Protein AF-A0A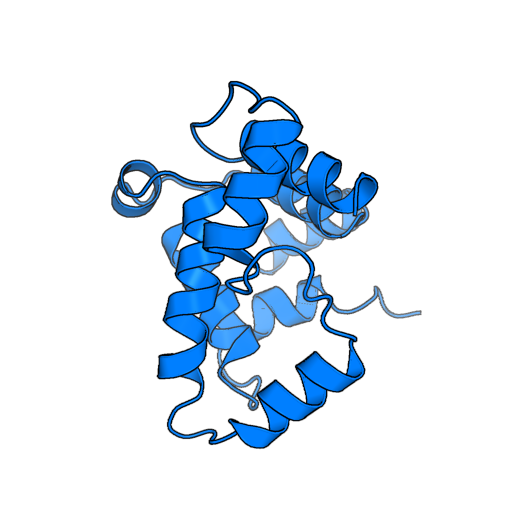8S3REI4-F1 (afdb_monomer_lite)

Foldseek 3Di:
DVLLLVLLQLLLCLAEPRVDGDPPVVSVVCCCVQQVVHPPPDDQDPVNVVCVCVVVDDLVCLLVVVLSNLVSSLVSNYPPVQQVVQDFDDLVSQLSNCCSNPVDDSVLSSVLCVPQVVDRHGSNLLSVLVSCLRRDPDCPDSSVVSVVVSPDDDDD

Radius of gyration: 16.17 Å; chains: 1; bounding box: 42×38×33 Å

pLDDT: mean 74.47, std 11.08, range [33.97, 91.0]

Organism: Mytilus edulis (NCBI:txid6550)

Sequence (156 aa):
MEKINARLEELRQAIGERTTPLDAEKQSKWWNSHIFKRGVDKDISIDGYINYLEGIYNPADMEGKMRPVITGFFNFFSTPEFRKQNQPIIEEDFIKFWTILKNMDKLHCRRSFIRHFLNPLTMASFLEDFVAFLSYNDFFDENTTRVHNLLKPPGK

Secondary structure (DSSP, 8-state):
-HHHHHHHHHHHHHSSS--SPPPHHHHHHHHHHHTS-S-TT-PPPHHHHHHHHHHT--GGGHHHHHHHHHHHHHHHHS-HHHHHTT-B--HHHHHHHHHHHH---HHHHHHHHHHH--S--BHHHHHHHHHHHHH-SSTTSHHHHHHHHHHSPPP-

Structure (mmCIF, N/CA/C/O backbone):
data_AF-A0A8S3REI4-F1
#
_entry.id   AF-A0A8S3REI4-F1
#
loop_
_atom_site.group_PDB
_atom_site.id
_atom_site.type_symbol
_atom_site.label_atom_id
_atom_site.label_alt_id
_atom_site.label_comp_id
_atom_site.label_asym_id
_atom_site.label_entity_id
_atom_site.label_seq_id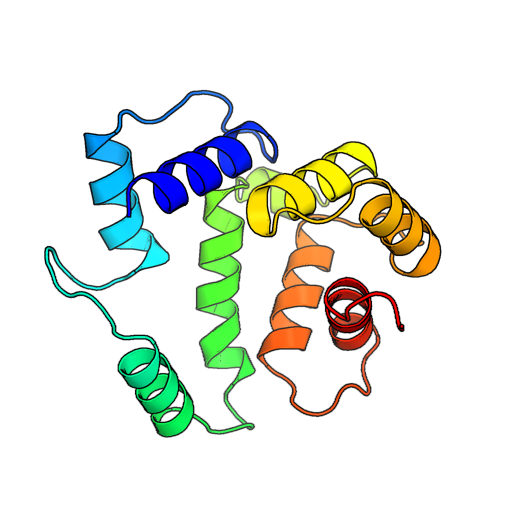
_atom_site.pdbx_PDB_ins_code
_atom_site.Cartn_x
_atom_site.Cartn_y
_atom_site.Cartn_z
_atom_site.occupancy
_atom_site.B_iso_or_equiv
_atom_site.auth_seq_id
_atom_site.auth_comp_id
_atom_site.auth_asym_id
_atom_site.auth_atom_id
_atom_site.pdbx_PDB_model_num
ATOM 1 N N . MET A 1 1 ? -4.487 -9.835 15.631 1.00 51.41 1 MET A N 1
ATOM 2 C CA . MET A 1 1 ? -5.611 -9.470 14.742 1.00 51.41 1 MET A CA 1
ATOM 3 C C . MET A 1 1 ? -6.179 -8.087 15.058 1.00 51.41 1 MET A C 1
ATOM 5 O O . MET A 1 1 ? -6.086 -7.228 14.194 1.00 51.41 1 MET A O 1
ATOM 9 N N . GLU A 1 2 ? -6.655 -7.800 16.277 1.00 53.56 2 GLU A N 1
ATOM 10 C CA . GLU A 1 2 ? -7.296 -6.504 16.615 1.00 53.56 2 GLU A CA 1
ATOM 11 C C . GLU A 1 2 ? -6.466 -5.253 16.273 1.00 53.56 2 GLU A C 1
ATOM 13 O O . GLU A 1 2 ? -6.973 -4.333 15.639 1.00 53.56 2 GLU A O 1
ATOM 18 N N . LYS A 1 3 ? -5.164 -5.238 16.597 1.00 66.81 3 LYS A N 1
ATOM 19 C CA . LYS A 1 3 ? -4.273 -4.105 16.268 1.00 66.81 3 LYS A CA 1
ATOM 20 C C . LYS A 1 3 ? -4.069 -3.891 14.762 1.00 66.81 3 LYS A C 1
ATOM 22 O O . LYS A 1 3 ? -3.813 -2.770 14.341 1.00 66.81 3 LYS A O 1
ATOM 27 N N . ILE A 1 4 ? -4.142 -4.954 13.958 1.00 66.56 4 ILE A N 1
ATOM 28 C CA . ILE A 1 4 ? -4.008 -4.869 12.495 1.00 66.56 4 ILE A CA 1
ATOM 29 C C . ILE A 1 4 ? -5.313 -4.332 11.907 1.00 66.56 4 ILE A C 1
ATOM 31 O O . ILE A 1 4 ? -5.275 -3.398 11.116 1.00 66.56 4 ILE A O 1
ATOM 35 N N . ASN A 1 5 ? -6.456 -4.847 12.366 1.00 68.75 5 ASN A N 1
ATOM 36 C CA . ASN A 1 5 ? -7.775 -4.394 11.927 1.00 68.75 5 ASN A CA 1
ATOM 37 C C . ASN A 1 5 ? -7.992 -2.907 12.230 1.00 68.75 5 ASN A C 1
ATOM 39 O O . ASN A 1 5 ? -8.404 -2.163 11.347 1.00 68.75 5 ASN A O 1
ATOM 43 N N . ALA A 1 6 ? -7.636 -2.459 13.438 1.00 73.75 6 ALA A N 1
ATOM 44 C CA . ALA A 1 6 ? -7.737 -1.052 13.818 1.00 73.75 6 ALA A CA 1
ATOM 45 C C . ALA A 1 6 ? -6.891 -0.139 12.913 1.00 73.75 6 ALA A C 1
ATOM 47 O O . ALA A 1 6 ? -7.377 0.892 12.464 1.00 73.75 6 ALA A O 1
ATOM 48 N N . ARG A 1 7 ? -5.656 -0.544 12.583 1.00 78.00 7 ARG A N 1
ATOM 49 C CA . ARG A 1 7 ? -4.774 0.219 11.680 1.00 78.00 7 ARG A CA 1
ATOM 50 C C . ARG A 1 7 ? -5.274 0.236 10.239 1.00 78.00 7 ARG A C 1
ATOM 52 O O . ARG A 1 7 ? -5.160 1.252 9.567 1.00 78.00 7 ARG A O 1
ATOM 59 N N . LEU A 1 8 ? -5.808 -0.880 9.750 1.00 76.62 8 LEU A N 1
ATOM 60 C CA . LEU A 1 8 ? -6.395 -0.951 8.410 1.00 76.62 8 LEU A CA 1
ATOM 61 C C . LEU A 1 8 ? -7.643 -0.068 8.304 1.00 76.62 8 LEU A C 1
ATOM 63 O O . LEU A 1 8 ? -7.835 0.593 7.286 1.00 76.62 8 LEU A O 1
ATOM 67 N N . GLU A 1 9 ? -8.452 -0.010 9.360 1.00 77.94 9 GLU A N 1
ATOM 68 C CA . GLU A 1 9 ? -9.616 0.871 9.418 1.00 77.94 9 GLU A CA 1
ATOM 69 C C . GLU A 1 9 ? -9.222 2.350 9.531 1.00 77.94 9 GLU A C 1
ATOM 71 O O . GLU A 1 9 ? -9.783 3.184 8.823 1.00 77.94 9 GLU A O 1
ATOM 76 N N . GLU A 1 10 ? -8.219 2.675 10.348 1.00 81.94 10 GLU A N 1
ATOM 77 C CA . GLU A 1 10 ? -7.633 4.019 10.415 1.00 81.94 10 GLU A CA 1
ATOM 78 C C . GLU A 1 10 ? -7.127 4.462 9.035 1.00 81.94 10 GLU A C 1
ATOM 80 O O . GLU A 1 10 ? -7.417 5.567 8.582 1.00 81.94 10 GLU A O 1
ATOM 85 N N . LEU A 1 11 ? -6.442 3.568 8.316 1.00 80.75 11 LEU A N 1
ATOM 86 C CA . LEU A 1 11 ? -5.934 3.837 6.974 1.00 80.75 11 LEU A CA 1
ATOM 87 C C . LEU A 1 11 ? -7.069 4.081 5.967 1.00 80.75 11 LEU A C 1
ATOM 89 O O . LEU A 1 11 ? -6.960 4.968 5.126 1.00 80.75 11 LEU A O 1
ATOM 93 N N . ARG A 1 12 ? -8.177 3.338 6.078 1.00 77.25 12 ARG A N 1
ATOM 94 C CA . ARG A 1 12 ? -9.373 3.492 5.231 1.00 77.25 12 ARG A CA 1
ATOM 95 C C . ARG A 1 12 ? -10.090 4.820 5.441 1.00 77.25 12 ARG A C 1
ATOM 97 O O . ARG A 1 12 ? -10.638 5.369 4.492 1.00 77.25 12 ARG A O 1
ATOM 104 N N . GLN A 1 13 ? -10.091 5.320 6.672 1.00 79.62 13 GLN A N 1
ATOM 105 C CA . GLN A 1 13 ? -10.663 6.624 7.001 1.00 79.62 13 GLN A CA 1
ATOM 106 C C . GLN A 1 13 ? -9.743 7.772 6.602 1.00 79.62 13 GLN A C 1
ATOM 108 O O . GLN A 1 13 ? -10.219 8.835 6.212 1.00 79.62 13 GLN A O 1
ATOM 113 N N . ALA A 1 14 ? -8.433 7.564 6.727 1.00 77.19 14 ALA A N 1
ATOM 114 C CA . ALA A 1 14 ? -7.438 8.578 6.427 1.00 77.19 14 ALA A CA 1
ATOM 115 C C . ALA A 1 14 ? -7.242 8.782 4.921 1.00 77.19 14 ALA A C 1
ATOM 117 O O . ALA A 1 14 ? -6.846 9.871 4.517 1.00 77.19 14 ALA A O 1
ATOM 118 N N . ILE A 1 15 ? -7.461 7.740 4.109 1.00 71.62 15 ILE A N 1
ATOM 119 C CA . ILE A 1 15 ? -7.086 7.727 2.693 1.00 71.62 15 ILE A CA 1
ATOM 120 C C . ILE A 1 15 ? -8.220 7.149 1.866 1.00 71.62 15 ILE A C 1
ATOM 122 O O . ILE A 1 15 ? -8.398 5.937 1.793 1.00 71.62 15 ILE A O 1
ATOM 126 N N . GLY A 1 16 ? -8.952 8.047 1.212 1.00 62.62 16 GLY A N 1
ATOM 127 C CA . GLY A 1 16 ? -10.087 7.736 0.352 1.00 62.62 16 GLY A CA 1
ATOM 128 C C . GLY A 1 16 ? -11.398 8.330 0.863 1.00 62.62 16 GLY A C 1
ATOM 129 O O . GLY A 1 16 ? -11.463 9.001 1.886 1.00 62.62 16 GLY A O 1
ATOM 130 N N . GLU A 1 17 ? -12.479 8.080 0.130 1.00 65.38 17 GLU A N 1
ATOM 131 C CA . GLU A 1 17 ? -13.802 8.663 0.414 1.00 65.38 17 GLU A CA 1
ATOM 132 C C . GLU A 1 17 ? -14.560 7.939 1.543 1.00 65.38 17 GLU A C 1
ATOM 134 O O . GLU A 1 17 ? -15.676 8.311 1.907 1.00 65.38 17 GLU A O 1
ATOM 139 N N . ARG A 1 18 ? -13.991 6.865 2.101 1.00 67.44 18 ARG A N 1
ATOM 140 C CA . ARG A 1 18 ? -14.674 5.969 3.041 1.00 67.44 18 ARG A CA 1
ATOM 141 C C . ARG A 1 18 ? -14.453 6.396 4.499 1.00 67.44 18 ARG A C 1
ATOM 143 O O . ARG A 1 18 ? -13.876 5.661 5.293 1.00 67.44 18 ARG A O 1
ATOM 150 N N . THR A 1 19 ? -14.972 7.568 4.856 1.00 67.00 19 THR A N 1
ATOM 151 C CA . THR A 1 19 ? -14.743 8.232 6.157 1.00 67.00 19 THR A CA 1
ATOM 152 C C . THR A 1 19 ? -15.518 7.639 7.341 1.00 67.00 19 THR A C 1
ATOM 154 O O . THR A 1 19 ? -15.160 7.877 8.491 1.00 67.00 19 THR A O 1
ATOM 157 N N . THR A 1 20 ? -16.583 6.864 7.104 1.00 70.81 20 THR A N 1
ATOM 158 C CA . THR A 1 20 ? -17.400 6.281 8.185 1.00 70.81 20 THR A CA 1
ATOM 159 C C . THR A 1 20 ? -16.867 4.916 8.618 1.00 70.81 20 THR A C 1
ATOM 161 O O . THR A 1 20 ? -16.832 4.029 7.760 1.00 70.81 20 THR A O 1
ATOM 164 N N . PRO A 1 21 ? -16.526 4.696 9.908 1.00 69.75 21 PRO A N 1
ATOM 165 C CA . PRO A 1 21 ? -16.050 3.406 10.393 1.00 69.75 21 PRO A CA 1
ATOM 166 C C . PRO A 1 21 ? -17.035 2.264 10.149 1.00 69.75 21 PRO A C 1
ATOM 168 O O . PRO A 1 21 ? -18.237 2.418 10.367 1.00 69.75 21 PRO A O 1
ATOM 171 N N . LEU A 1 22 ? -16.527 1.092 9.772 1.00 68.88 22 LEU A N 1
ATOM 172 C CA . LEU A 1 22 ? -17.285 -0.153 9.919 1.00 68.88 22 LEU A CA 1
ATOM 173 C C . LEU A 1 22 ? -17.299 -0.559 11.398 1.00 68.88 22 LEU A C 1
ATOM 175 O O . LEU A 1 22 ? -16.323 -0.332 12.111 1.00 68.88 22 LEU A O 1
ATOM 179 N N . ASP A 1 23 ? -18.367 -1.199 11.870 1.00 79.44 23 ASP A N 1
ATOM 180 C CA . ASP A 1 23 ? -18.342 -1.838 13.189 1.00 79.44 23 ASP A CA 1
ATOM 181 C C . ASP A 1 23 ? -17.359 -3.021 13.209 1.00 79.44 23 ASP A C 1
ATOM 183 O O . ASP A 1 23 ? -17.084 -3.636 12.177 1.00 79.44 23 ASP A O 1
ATOM 187 N N . ALA A 1 24 ? -16.820 -3.344 14.386 1.00 71.69 24 ALA A N 1
ATOM 188 C CA . ALA A 1 24 ? -15.751 -4.332 14.538 1.00 71.69 24 ALA A CA 1
ATOM 189 C C . ALA A 1 24 ? -16.122 -5.734 14.007 1.00 71.69 24 ALA A C 1
ATOM 191 O O . ALA A 1 24 ? -15.270 -6.442 13.463 1.00 71.69 24 ALA A O 1
ATOM 192 N N . GLU A 1 25 ? -17.394 -6.130 14.111 1.00 75.00 25 GLU A N 1
ATOM 193 C CA . GLU A 1 25 ? -17.868 -7.418 13.601 1.00 75.00 25 GLU A CA 1
ATOM 194 C C . GLU A 1 25 ? -17.912 -7.422 12.064 1.00 75.00 25 GLU A C 1
ATOM 196 O O . GLU A 1 25 ? -17.427 -8.361 11.419 1.00 75.00 25 GLU A O 1
ATOM 201 N N . LYS A 1 26 ? -18.427 -6.346 11.454 1.00 72.62 26 LYS A N 1
ATOM 202 C CA . LYS A 1 26 ? -18.424 -6.162 9.997 1.00 72.62 26 LYS A CA 1
ATOM 203 C C . LYS A 1 26 ? -17.020 -6.002 9.433 1.00 72.62 26 LYS A C 1
ATOM 205 O O . LYS A 1 26 ? -16.771 -6.531 8.354 1.00 72.62 26 LYS A O 1
ATOM 210 N N . GLN A 1 27 ? -16.105 -5.350 10.151 1.00 70.50 27 GLN A N 1
ATOM 211 C CA . GLN A 1 27 ? -14.692 -5.274 9.776 1.00 70.50 27 GLN A CA 1
ATOM 212 C C . GLN A 1 27 ? -14.110 -6.681 9.601 1.00 70.50 27 GLN A C 1
ATOM 214 O O . GLN A 1 27 ? -13.634 -7.013 8.521 1.00 70.50 27 GLN A O 1
ATOM 219 N N . SER A 1 28 ? -14.230 -7.544 10.619 1.00 69.25 28 SER A N 1
ATOM 220 C CA . SER A 1 28 ? -13.696 -8.916 10.581 1.00 69.25 28 SER A CA 1
ATOM 221 C C . SER A 1 28 ? -14.263 -9.745 9.421 1.00 69.25 28 SER A C 1
ATOM 223 O O . SER A 1 28 ? -13.517 -10.360 8.653 1.00 69.25 28 SER A O 1
ATOM 225 N N . LYS A 1 29 ? -15.589 -9.701 9.221 1.00 71.00 29 LYS A N 1
ATOM 226 C CA . LYS A 1 29 ? -16.251 -10.381 8.092 1.00 71.00 29 LYS A CA 1
ATOM 227 C C . LYS A 1 29 ? -15.769 -9.849 6.742 1.00 71.00 29 LYS A C 1
ATOM 229 O O . LYS A 1 29 ? -15.553 -10.630 5.812 1.00 71.00 29 LYS A O 1
ATOM 234 N N . TRP A 1 30 ? -15.583 -8.537 6.630 1.00 70.75 30 TRP A N 1
ATOM 235 C CA . TRP A 1 30 ? -15.095 -7.896 5.415 1.00 70.75 30 TRP A CA 1
ATOM 236 C C . TRP A 1 30 ? -13.634 -8.283 5.121 1.00 70.75 30 TRP A C 1
ATOM 238 O O . TRP A 1 30 ? -13.340 -8.706 4.002 1.00 70.75 30 TRP A O 1
ATOM 248 N N . TRP A 1 31 ? -12.746 -8.267 6.127 1.00 69.12 31 TRP A N 1
ATOM 249 C CA . TRP A 1 31 ? -11.341 -8.683 5.988 1.00 69.12 31 TRP A CA 1
ATOM 250 C C . TRP A 1 31 ? -11.209 -10.108 5.468 1.00 69.12 31 TRP A C 1
ATOM 252 O O . TRP A 1 31 ? -10.488 -10.359 4.500 1.00 69.12 31 TRP A O 1
ATOM 262 N N . ASN A 1 32 ? -11.938 -11.037 6.083 1.00 67.25 32 ASN A N 1
ATOM 263 C CA . ASN A 1 32 ? -11.856 -12.455 5.746 1.00 67.25 32 ASN A CA 1
ATOM 264 C C . ASN A 1 32 ? -12.363 -12.740 4.327 1.00 67.25 32 ASN A C 1
ATOM 266 O O . ASN A 1 32 ? -11.807 -13.585 3.624 1.00 67.25 32 ASN A O 1
ATOM 270 N N . SER A 1 33 ? -13.386 -12.009 3.882 1.00 65.00 33 SER A N 1
ATOM 271 C CA . SER A 1 33 ? -13.981 -12.186 2.553 1.00 65.00 33 SER A CA 1
ATOM 272 C C . SER A 1 33 ? -13.195 -11.506 1.427 1.00 65.00 33 SER A C 1
ATOM 274 O O . SER A 1 33 ? -13.174 -12.033 0.315 1.00 65.00 33 SER A O 1
ATOM 276 N N . HIS A 1 34 ? -12.529 -10.377 1.693 1.00 59.94 34 HIS A N 1
ATOM 277 C CA . HIS A 1 34 ? -11.932 -9.546 0.638 1.00 59.94 34 HIS A CA 1
ATOM 278 C C . HIS A 1 34 ? -10.400 -9.535 0.629 1.00 59.94 34 HIS A C 1
ATOM 280 O O . HIS A 1 34 ? -9.816 -9.481 -0.452 1.00 59.94 34 HIS A O 1
ATOM 286 N N . ILE A 1 35 ? -9.748 -9.603 1.795 1.00 59.56 35 ILE A N 1
ATOM 287 C CA . ILE A 1 35 ? -8.285 -9.479 1.918 1.00 59.56 35 ILE A CA 1
ATOM 288 C C . ILE A 1 35 ? -7.641 -10.835 2.179 1.00 59.56 35 ILE A C 1
ATOM 290 O O . ILE A 1 35 ? -6.723 -11.231 1.467 1.00 59.56 35 ILE A O 1
ATOM 294 N N . PHE A 1 36 ? -8.145 -11.581 3.161 1.00 61.41 36 PHE A N 1
ATOM 295 C CA . PHE A 1 36 ? -7.526 -12.846 3.554 1.00 61.41 36 PHE A CA 1
ATOM 296 C C . PHE A 1 36 ? -8.050 -14.049 2.762 1.00 61.41 36 PHE A C 1
ATOM 298 O O . PHE A 1 36 ? -7.401 -15.090 2.788 1.00 61.41 36 PHE A O 1
ATOM 305 N N . LYS A 1 37 ? -9.177 -13.904 2.031 1.00 56.19 37 LYS A N 1
ATOM 306 C CA . LYS A 1 37 ? -9.818 -14.914 1.151 1.00 56.19 37 LYS A CA 1
ATOM 307 C C . LYS A 1 37 ? -9.730 -16.350 1.681 1.00 56.19 37 LYS A C 1
ATOM 309 O O . LYS A 1 37 ? -9.540 -17.312 0.937 1.00 56.19 37 LYS A O 1
ATOM 314 N N . ARG A 1 38 ? -9.849 -16.515 2.987 1.00 56.94 38 ARG A N 1
ATOM 315 C CA . ARG A 1 38 ? -9.772 -17.808 3.648 1.00 56.94 38 ARG A CA 1
ATOM 316 C C . ARG A 1 38 ? -10.897 -17.792 4.646 1.00 56.94 38 ARG A C 1
ATOM 318 O O . ARG A 1 38 ? -10.969 -16.895 5.477 1.00 56.94 38 ARG A O 1
ATOM 325 N N . GLY A 1 39 ? -11.840 -18.709 4.440 1.00 47.06 39 GLY A N 1
ATOM 326 C CA . GLY A 1 39 ? -13.018 -18.846 5.284 1.00 47.06 39 GLY A CA 1
ATOM 327 C C . GLY A 1 39 ? -12.662 -18.804 6.769 1.00 47.06 39 GLY A C 1
ATOM 328 O O . GLY A 1 39 ? -11.517 -19.046 7.147 1.00 47.06 39 GLY A O 1
ATOM 329 N N . VAL A 1 40 ? -13.672 -18.464 7.564 1.00 42.16 40 VAL A N 1
ATOM 330 C CA . VAL A 1 40 ? -13.619 -18.269 9.018 1.00 42.16 40 VAL A CA 1
ATOM 331 C C . VAL A 1 40 ? -12.637 -19.258 9.685 1.00 42.16 40 VAL A C 1
ATOM 333 O O . VAL A 1 40 ? -12.699 -20.457 9.418 1.00 42.16 40 VAL A O 1
ATOM 336 N N . ASP A 1 41 ? -11.712 -18.731 10.497 1.00 47.59 41 ASP A N 1
ATOM 337 C CA . ASP A 1 41 ? -10.765 -19.468 11.363 1.00 47.59 41 ASP A CA 1
ATOM 338 C C . ASP A 1 41 ? -9.564 -20.186 10.709 1.00 47.59 41 ASP A C 1
ATOM 340 O O . ASP A 1 41 ? -8.965 -21.078 11.313 1.00 47.59 41 ASP A O 1
ATOM 344 N N . LYS A 1 42 ? -9.141 -19.800 9.497 1.00 55.25 42 LYS A N 1
ATOM 345 C CA . LYS A 1 42 ? -7.877 -20.289 8.904 1.00 55.25 42 LYS A CA 1
ATOM 346 C C . LYS A 1 42 ? -6.763 -19.244 8.965 1.00 55.25 42 LYS A C 1
ATOM 348 O O . LYS A 1 42 ? -6.549 -18.513 7.997 1.00 55.25 42 LYS A O 1
ATOM 353 N N . ASP A 1 43 ? -6.012 -19.233 10.064 1.00 53.56 43 ASP A N 1
ATOM 354 C CA . ASP A 1 43 ? -4.776 -18.452 10.160 1.00 53.56 43 ASP A CA 1
ATOM 355 C C . ASP A 1 43 ? -3.709 -18.996 9.195 1.00 53.56 43 ASP A C 1
ATOM 357 O O . ASP A 1 43 ? -3.447 -20.199 9.115 1.00 53.56 43 ASP A O 1
ATOM 361 N N . ILE A 1 44 ? -3.079 -18.094 8.442 1.00 56.47 44 ILE A N 1
ATOM 362 C CA . ILE A 1 44 ? -1.851 -18.377 7.700 1.00 56.47 44 ILE A CA 1
ATOM 363 C C . ILE A 1 44 ? -0.673 -18.049 8.611 1.00 56.47 44 ILE A C 1
ATOM 365 O O . ILE A 1 44 ? -0.505 -16.894 9.003 1.00 56.47 44 ILE A O 1
ATOM 369 N N . SER A 1 45 ? 0.181 -19.032 8.897 1.00 65.06 45 SER A N 1
ATOM 370 C CA . SER A 1 45 ? 1.522 -18.724 9.396 1.00 65.06 45 SER A CA 1
ATOM 371 C C . SER A 1 45 ? 2.317 -18.001 8.308 1.00 65.06 45 SER A C 1
ATOM 373 O O . SER A 1 45 ? 2.130 -18.271 7.122 1.00 65.06 45 SER A O 1
ATOM 375 N N . ILE A 1 46 ? 3.231 -17.106 8.690 1.00 61.94 46 ILE A N 1
ATOM 376 C CA . ILE A 1 46 ? 4.129 -16.432 7.734 1.00 61.94 46 ILE A CA 1
ATOM 377 C C . ILE A 1 46 ? 4.803 -17.465 6.819 1.00 61.94 46 ILE A C 1
ATOM 379 O O . ILE A 1 46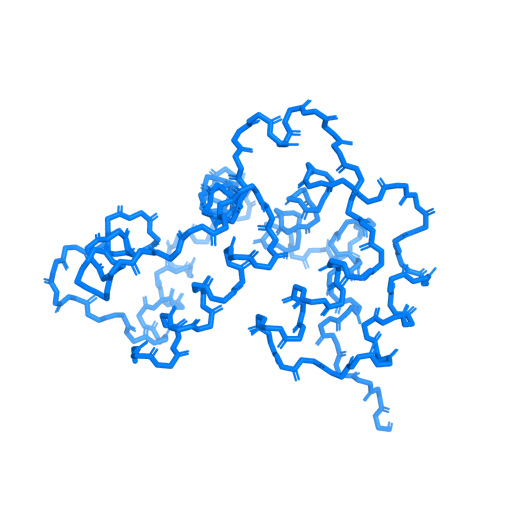 ? 4.812 -17.288 5.606 1.00 61.94 46 ILE A O 1
ATOM 383 N N . ASP A 1 47 ? 5.235 -18.593 7.378 1.00 65.94 47 ASP A N 1
ATOM 384 C CA . ASP A 1 47 ? 5.833 -19.694 6.618 1.00 65.94 47 ASP A CA 1
ATOM 385 C C . ASP A 1 47 ? 4.846 -20.325 5.627 1.00 65.94 47 ASP A C 1
ATOM 387 O O . ASP A 1 47 ? 5.197 -20.618 4.491 1.00 65.94 47 ASP A O 1
ATOM 391 N N . GLY A 1 48 ? 3.576 -20.487 6.007 1.00 68.94 48 GLY A N 1
ATOM 392 C CA . GLY A 1 48 ? 2.524 -20.956 5.104 1.00 68.94 48 GLY A CA 1
ATOM 393 C C . GLY A 1 48 ? 2.218 -19.971 3.972 1.00 68.94 48 GLY A C 1
ATOM 394 O O . GLY A 1 48 ? 1.823 -20.397 2.886 1.00 68.94 48 GLY A O 1
ATOM 395 N N . TYR A 1 49 ? 2.407 -18.668 4.201 1.00 69.75 49 TYR A N 1
ATOM 396 C CA . TYR A 1 49 ? 2.310 -17.647 3.158 1.00 69.75 49 TYR A CA 1
ATOM 397 C C . TYR A 1 49 ? 3.508 -17.701 2.214 1.00 69.75 49 TYR A C 1
ATOM 399 O O . TYR A 1 49 ? 3.318 -17.717 1.001 1.00 69.75 49 TYR A O 1
ATOM 407 N N . ILE A 1 50 ? 4.721 -17.766 2.768 1.00 67.31 50 ILE A N 1
ATOM 408 C CA . ILE A 1 50 ? 5.970 -17.851 2.005 1.00 67.31 50 ILE A CA 1
ATOM 409 C C . ILE A 1 50 ? 5.955 -19.107 1.137 1.00 67.31 50 ILE A C 1
ATOM 411 O O . ILE A 1 50 ? 6.069 -18.987 -0.074 1.00 67.31 50 ILE A O 1
ATOM 415 N N . ASN A 1 51 ? 5.661 -20.277 1.709 1.00 69.19 51 ASN A N 1
ATOM 416 C CA . ASN A 1 51 ? 5.569 -21.536 0.964 1.00 69.19 51 ASN A CA 1
ATOM 417 C C . ASN A 1 51 ? 4.494 -21.495 -0.132 1.00 69.19 51 ASN A C 1
ATOM 419 O O . ASN A 1 51 ? 4.664 -22.082 -1.197 1.00 69.19 51 ASN A O 1
ATOM 423 N N . TYR A 1 52 ? 3.370 -20.811 0.114 1.00 71.69 52 TYR A N 1
ATOM 424 C CA . TYR A 1 52 ? 2.355 -20.601 -0.917 1.00 71.69 52 TYR A CA 1
ATOM 425 C C . TYR A 1 52 ? 2.891 -19.721 -2.048 1.00 71.69 52 TYR A C 1
ATOM 427 O O . TYR A 1 52 ? 2.742 -20.100 -3.205 1.00 71.69 52 TYR A O 1
ATOM 435 N N . LEU A 1 53 ? 3.521 -18.584 -1.723 1.00 68.94 53 LEU A N 1
ATOM 436 C CA . LEU A 1 53 ? 4.115 -17.675 -2.703 1.00 68.94 53 LEU A CA 1
ATOM 437 C C . LEU A 1 53 ? 5.222 -18.354 -3.514 1.00 68.94 53 LEU A C 1
ATOM 439 O O . LEU A 1 53 ? 5.209 -18.249 -4.734 1.00 68.94 53 LEU A O 1
ATOM 443 N N . GLU A 1 54 ? 6.121 -19.085 -2.858 1.00 70.12 54 GLU A N 1
ATOM 444 C CA . GLU A 1 54 ? 7.182 -19.881 -3.482 1.00 70.12 54 GLU A CA 1
ATOM 445 C C . GLU A 1 54 ? 6.605 -21.001 -4.358 1.00 70.12 54 GLU A C 1
ATOM 447 O O . GLU A 1 54 ? 7.068 -21.223 -5.473 1.00 70.12 54 GLU A O 1
ATOM 452 N N . GLY A 1 55 ? 5.534 -21.662 -3.909 1.00 69.19 55 GLY A N 1
ATOM 453 C CA . GLY A 1 55 ? 4.855 -22.714 -4.669 1.00 69.19 55 GLY A CA 1
ATOM 454 C C . GLY A 1 55 ? 4.104 -22.211 -5.908 1.00 69.19 55 GLY A C 1
ATOM 455 O O . GLY A 1 55 ? 3.913 -22.967 -6.859 1.00 69.19 55 GLY A O 1
ATOM 456 N N . ILE A 1 56 ? 3.689 -20.940 -5.928 1.00 65.06 56 ILE A N 1
ATOM 457 C CA . ILE A 1 56 ? 3.097 -20.290 -7.110 1.00 65.06 56 ILE A CA 1
ATOM 458 C C . ILE A 1 56 ? 4.106 -19.441 -7.887 1.00 65.06 56 ILE A C 1
ATOM 460 O O . ILE A 1 56 ? 3.704 -18.794 -8.864 1.00 65.06 56 ILE A O 1
ATOM 464 N N . TYR A 1 57 ? 5.370 -19.428 -7.462 1.00 65.12 57 TYR A N 1
ATOM 465 C CA . TYR A 1 57 ? 6.407 -18.565 -7.999 1.00 65.12 57 TYR A CA 1
ATOM 466 C C . TYR A 1 57 ? 6.781 -19.007 -9.412 1.00 65.12 57 TYR A C 1
ATOM 468 O O . TYR A 1 57 ? 7.579 -19.912 -9.641 1.00 65.12 57 TYR A O 1
ATOM 476 N N . ASN A 1 58 ? 6.168 -18.340 -10.379 1.00 70.19 58 ASN A N 1
ATOM 477 C CA . ASN A 1 58 ? 6.594 -18.339 -11.762 1.00 70.19 58 ASN A CA 1
ATOM 478 C C . ASN A 1 58 ? 6.774 -16.867 -12.147 1.00 70.19 58 ASN A C 1
ATOM 480 O O . ASN A 1 58 ? 5.763 -16.169 -12.267 1.00 70.19 58 ASN A O 1
ATOM 484 N N . PRO A 1 59 ? 8.016 -16.383 -12.332 1.00 68.25 59 PRO A N 1
ATOM 485 C CA . PRO A 1 59 ? 8.280 -14.991 -12.689 1.00 68.25 59 PRO A CA 1
ATOM 486 C C . PRO A 1 59 ? 7.487 -14.515 -13.913 1.00 68.25 59 PRO A C 1
ATOM 488 O O . PRO A 1 59 ? 7.084 -13.359 -13.965 1.00 68.25 59 PRO A O 1
ATOM 491 N N . ALA A 1 60 ? 7.192 -15.415 -14.858 1.00 72.88 60 ALA A N 1
ATOM 492 C CA . ALA A 1 60 ? 6.427 -15.097 -16.063 1.00 72.88 60 ALA A CA 1
ATOM 493 C C . ALA A 1 60 ? 4.934 -14.799 -15.808 1.00 72.88 60 ALA A C 1
ATOM 495 O O . ALA A 1 60 ? 4.282 -14.227 -16.673 1.00 72.88 60 ALA A O 1
ATOM 496 N N . ASP A 1 61 ? 4.387 -15.180 -14.648 1.00 77.50 61 ASP A N 1
ATOM 497 C CA . ASP A 1 61 ? 2.966 -15.008 -14.293 1.00 77.50 61 ASP A CA 1
ATOM 498 C C . ASP A 1 61 ? 2.779 -14.242 -12.967 1.00 77.50 61 ASP A C 1
ATOM 500 O O . ASP A 1 61 ? 1.674 -14.129 -12.434 1.00 77.50 61 ASP A O 1
ATOM 504 N N . MET A 1 62 ? 3.861 -13.707 -12.392 1.00 78.50 62 MET A N 1
ATOM 505 C CA . MET A 1 62 ? 3.803 -13.072 -11.074 1.00 78.50 62 MET A CA 1
ATOM 506 C C . MET A 1 62 ? 2.937 -11.809 -11.095 1.00 78.50 62 MET A C 1
ATOM 508 O O . MET A 1 62 ? 2.092 -11.632 -10.220 1.00 78.50 62 MET A O 1
ATOM 512 N N . GLU A 1 63 ? 3.063 -10.982 -12.135 1.00 82.62 63 GLU A N 1
ATOM 513 C CA . GLU A 1 63 ? 2.216 -9.799 -12.316 1.00 82.62 63 GLU A CA 1
ATOM 514 C C . GLU A 1 63 ? 0.730 -10.172 -12.419 1.00 82.62 63 GLU A C 1
ATOM 516 O O . GLU A 1 63 ? -0.107 -9.589 -11.724 1.00 82.62 63 GLU A O 1
ATOM 521 N N . GLY A 1 64 ? 0.401 -11.191 -13.222 1.00 81.19 64 GLY A N 1
ATOM 522 C CA . GLY A 1 64 ? -0.966 -11.688 -13.397 1.00 81.19 64 GLY A CA 1
ATOM 523 C C . GLY A 1 64 ? -1.599 -12.167 -12.087 1.00 81.19 64 GLY A C 1
ATOM 524 O O . GLY A 1 64 ? -2.790 -11.947 -11.855 1.00 81.19 64 GLY A O 1
ATOM 525 N N . LYS A 1 65 ? -0.796 -12.750 -11.188 1.00 77.88 65 LYS A N 1
ATOM 526 C CA . LYS A 1 65 ? -1.237 -13.198 -9.856 1.00 77.88 65 LYS A CA 1
ATOM 527 C C . LYS A 1 65 ? -1.297 -12.071 -8.826 1.00 77.88 65 LYS A C 1
ATOM 529 O O . LYS A 1 65 ? -2.236 -12.030 -8.027 1.00 77.88 65 LYS A O 1
ATOM 534 N N . MET A 1 66 ? -0.328 -11.158 -8.829 1.00 79.50 66 MET A N 1
ATOM 535 C CA . MET A 1 66 ? -0.204 -10.104 -7.818 1.00 79.50 66 MET A CA 1
ATOM 536 C C . MET A 1 66 ? -1.111 -8.910 -8.088 1.00 79.50 66 MET A C 1
ATOM 538 O O . MET A 1 66 ? -1.699 -8.367 -7.149 1.00 79.50 66 MET A O 1
ATOM 542 N N . ARG A 1 67 ? -1.305 -8.524 -9.352 1.00 86.31 67 ARG A N 1
ATOM 543 C CA . ARG A 1 67 ? -2.136 -7.373 -9.725 1.00 86.31 67 ARG A CA 1
ATOM 544 C C . ARG A 1 67 ? -3.564 -7.463 -9.172 1.00 86.31 67 ARG A C 1
ATOM 546 O O . ARG A 1 67 ? -4.001 -6.474 -8.582 1.00 86.31 67 ARG A O 1
ATOM 553 N N . PRO A 1 68 ? -4.297 -8.593 -9.255 1.00 81.50 68 PRO A N 1
ATOM 554 C CA . PRO A 1 68 ? -5.617 -8.712 -8.633 1.00 81.50 68 PRO A CA 1
ATOM 555 C C . PRO A 1 68 ? -5.594 -8.552 -7.107 1.00 81.50 68 PRO A C 1
ATOM 557 O O . PRO A 1 68 ? -6.504 -7.944 -6.543 1.00 81.50 68 PRO A O 1
ATOM 560 N N . VAL A 1 69 ? -4.559 -9.070 -6.436 1.00 77.88 69 VAL A N 1
ATOM 561 C CA . VAL A 1 69 ? -4.402 -8.977 -4.974 1.00 77.88 69 VAL A CA 1
ATOM 562 C C . VAL A 1 69 ? -4.143 -7.531 -4.555 1.00 77.88 69 VAL A C 1
ATOM 564 O O . VAL A 1 69 ? -4.836 -7.002 -3.688 1.00 77.88 69 VAL A O 1
ATOM 567 N N . ILE A 1 70 ? -3.199 -6.865 -5.217 1.00 82.38 70 ILE A N 1
ATOM 568 C CA . ILE A 1 70 ? -2.823 -5.472 -4.948 1.00 82.38 70 ILE A CA 1
ATOM 569 C C . ILE A 1 70 ? -3.971 -4.531 -5.310 1.00 82.38 70 ILE A C 1
ATOM 571 O O . ILE A 1 70 ? -4.316 -3.647 -4.533 1.00 82.38 70 ILE A O 1
ATOM 575 N N . THR A 1 71 ? -4.652 -4.770 -6.432 1.00 82.69 71 THR A N 1
ATOM 576 C CA . THR A 1 71 ? -5.873 -4.033 -6.782 1.00 82.69 71 THR A CA 1
ATOM 577 C C . THR A 1 71 ? -6.936 -4.205 -5.700 1.00 82.69 71 THR A C 1
ATOM 579 O O . THR A 1 71 ? -7.546 -3.223 -5.288 1.00 82.69 71 THR A O 1
ATOM 582 N N . GLY A 1 72 ? -7.132 -5.422 -5.181 1.00 77.69 72 GLY A N 1
ATOM 583 C CA . GLY A 1 72 ? -8.017 -5.678 -4.042 1.00 77.69 72 GLY A CA 1
ATOM 584 C C . GLY A 1 72 ? -7.626 -4.882 -2.792 1.00 77.69 72 GLY A C 1
ATOM 585 O O . GLY A 1 72 ? -8.488 -4.277 -2.155 1.00 77.69 72 GLY A O 1
ATOM 586 N N . PHE A 1 73 ? -6.331 -4.809 -2.487 1.00 79.38 73 PHE A N 1
ATOM 587 C CA . PHE A 1 73 ? -5.801 -3.992 -1.397 1.00 79.38 73 PHE A CA 1
ATOM 588 C C . PHE A 1 73 ? -6.048 -2.492 -1.614 1.00 79.38 73 PHE A C 1
ATOM 590 O O . PHE A 1 73 ? -6.438 -1.798 -0.690 1.00 79.38 73 PHE A O 1
ATOM 597 N N . PHE A 1 74 ? -5.917 -1.963 -2.828 1.00 80.25 74 PHE A N 1
ATOM 598 C CA . PHE A 1 74 ? -6.211 -0.549 -3.095 1.00 80.25 74 PHE A CA 1
ATOM 599 C C . PHE A 1 74 ? -7.720 -0.248 -3.152 1.00 80.25 74 PHE A C 1
ATOM 601 O O . PHE A 1 74 ? -8.143 0.832 -2.734 1.00 80.25 74 PHE A O 1
ATOM 608 N N . ASN A 1 75 ? -8.547 -1.204 -3.596 1.00 75.56 75 ASN A N 1
ATOM 609 C CA . ASN A 1 75 ? -10.020 -1.145 -3.533 1.00 75.56 75 ASN A CA 1
ATOM 610 C C . ASN A 1 75 ? -10.551 -1.029 -2.112 1.00 75.56 75 ASN A C 1
ATOM 612 O O . ASN A 1 75 ? -11.691 -0.611 -1.901 1.00 75.56 75 ASN A O 1
ATOM 616 N N . PHE A 1 76 ? -9.749 -1.469 -1.154 1.00 72.75 76 PHE A N 1
ATOM 617 C CA . PHE A 1 76 ? -10.119 -1.420 0.234 1.00 72.75 76 PHE A CA 1
ATOM 618 C C . PHE A 1 76 ? -10.129 0.025 0.766 1.00 72.75 76 PHE A C 1
ATOM 620 O O . PHE A 1 76 ? -11.130 0.457 1.342 1.00 72.75 76 PHE A O 1
ATOM 627 N N . PHE A 1 77 ? -9.060 0.786 0.521 1.00 72.06 77 PHE A N 1
ATOM 628 C CA . PHE A 1 77 ? -8.934 2.172 0.993 1.00 72.06 77 PHE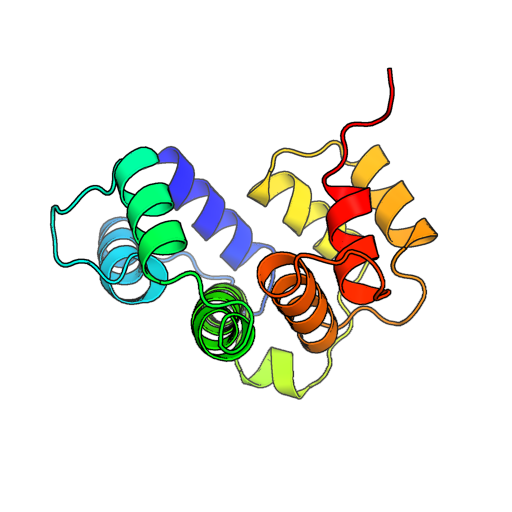 A CA 1
ATOM 629 C C . PHE A 1 77 ? -9.632 3.171 0.063 1.00 72.06 77 PHE A C 1
ATOM 631 O O . PHE A 1 77 ? -10.246 4.131 0.510 1.00 72.06 77 PHE A O 1
ATOM 638 N N . SER A 1 78 ? -9.619 2.914 -1.247 1.00 71.50 78 SER A N 1
ATOM 639 C CA . SER A 1 78 ? -10.147 3.837 -2.259 1.00 71.50 78 SER A CA 1
ATOM 640 C C . SER A 1 78 ? -11.374 3.290 -2.992 1.00 71.50 78 SER A C 1
ATOM 642 O O . SER A 1 78 ? -11.557 2.080 -3.147 1.00 71.50 78 SER A O 1
ATOM 644 N N . THR A 1 79 ? -12.220 4.181 -3.507 1.00 69.06 79 THR A N 1
ATOM 645 C CA . THR A 1 79 ? -13.320 3.806 -4.405 1.00 69.06 79 THR A CA 1
ATOM 646 C C . THR A 1 79 ? -12.796 3.602 -5.838 1.00 69.06 79 THR A C 1
ATOM 648 O O . THR A 1 79 ? -11.794 4.212 -6.230 1.00 69.06 79 THR A O 1
ATOM 651 N N . PRO A 1 80 ? -13.412 2.717 -6.647 1.00 68.62 80 PRO A N 1
ATOM 652 C CA . PRO A 1 80 ? -13.121 2.633 -8.081 1.00 68.62 80 PRO A CA 1
ATOM 653 C C . PRO A 1 80 ? -13.223 3.977 -8.799 1.00 68.62 80 PRO A C 1
ATOM 655 O O . PRO A 1 80 ? -12.442 4.248 -9.709 1.00 68.62 80 PRO A O 1
ATOM 658 N N . GLU A 1 81 ? -14.148 4.822 -8.361 1.00 68.75 81 GLU A N 1
ATOM 659 C CA . GLU A 1 81 ? -14.377 6.172 -8.857 1.00 68.75 81 GLU A CA 1
ATOM 660 C C . GLU A 1 81 ? -13.174 7.073 -8.554 1.00 68.75 81 GLU A C 1
ATOM 662 O O . GLU A 1 81 ? -12.616 7.661 -9.480 1.00 68.75 81 GLU A O 1
ATOM 667 N N . PHE A 1 82 ? -12.696 7.091 -7.305 1.00 69.19 82 PHE A N 1
ATOM 668 C CA . PHE A 1 82 ? -11.506 7.844 -6.892 1.00 69.19 82 PHE A CA 1
ATOM 669 C C . PHE A 1 82 ? -10.256 7.453 -7.697 1.00 69.19 82 PHE A C 1
ATOM 671 O O . PHE A 1 82 ? -9.475 8.310 -8.109 1.00 69.19 82 PHE A O 1
ATOM 678 N N . ARG A 1 83 ? -10.086 6.157 -8.000 1.00 70.88 83 ARG A N 1
ATOM 679 C CA . ARG A 1 83 ? -8.969 5.688 -8.839 1.00 70.88 83 ARG A CA 1
ATOM 680 C C . ARG A 1 83 ? -9.107 6.087 -10.304 1.00 70.88 83 ARG A C 1
ATOM 682 O O . ARG A 1 83 ? -8.121 6.495 -10.905 1.00 70.88 83 ARG A O 1
ATOM 689 N N . LYS A 1 84 ? -10.310 5.987 -10.879 1.00 71.25 84 LYS A N 1
ATOM 690 C CA . LYS A 1 84 ? -10.570 6.367 -12.282 1.00 71.25 84 LYS A CA 1
ATOM 691 C C . LYS A 1 84 ? -10.384 7.861 -12.532 1.00 71.25 84 LYS A C 1
ATOM 693 O O . LYS A 1 84 ? -10.065 8.252 -13.648 1.00 71.25 84 LYS A O 1
ATOM 698 N N . GLN A 1 85 ? -10.582 8.682 -11.507 1.00 69.75 85 GLN A N 1
ATOM 699 C CA . GLN A 1 85 ? -10.437 10.130 -11.599 1.00 69.75 85 GLN A CA 1
ATOM 700 C C . GLN A 1 85 ? -8.974 10.600 -11.609 1.00 69.75 85 GLN A C 1
ATOM 702 O O . GLN A 1 85 ? -8.747 11.794 -11.779 1.00 69.75 85 GLN A O 1
ATOM 707 N N . ASN A 1 86 ? -7.989 9.700 -11.439 1.00 71.56 86 ASN A N 1
ATOM 708 C CA . ASN A 1 86 ? -6.568 10.059 -11.337 1.00 71.56 86 ASN A CA 1
ATOM 709 C C . ASN A 1 86 ? -6.328 11.207 -10.341 1.00 71.56 86 ASN A C 1
ATOM 711 O O . ASN A 1 86 ? -5.494 12.083 -10.573 1.00 71.56 86 ASN A O 1
ATOM 715 N N . GLN A 1 87 ? -7.075 11.217 -9.231 1.00 77.12 87 GLN A N 1
ATOM 716 C CA . GLN A 1 87 ? -6.909 12.256 -8.223 1.00 77.12 87 GLN A CA 1
ATOM 717 C C . GLN A 1 87 ? -5.487 12.191 -7.637 1.00 77.12 87 GLN A C 1
ATOM 719 O O . GLN A 1 87 ? -5.023 11.092 -7.291 1.00 77.12 87 GLN A O 1
ATOM 724 N N . PRO A 1 88 ? -4.781 13.333 -7.533 1.00 81.88 88 PRO A N 1
ATOM 725 C CA . PRO A 1 88 ? -3.467 13.376 -6.912 1.00 81.88 88 PRO A CA 1
ATOM 726 C C . PRO A 1 88 ? -3.534 13.028 -5.419 1.00 81.88 88 PRO A C 1
ATOM 728 O O . PRO A 1 88 ? -4.303 13.617 -4.665 1.00 81.88 88 PRO A O 1
ATOM 731 N N . ILE A 1 89 ? -2.679 12.106 -4.990 1.00 83.88 89 ILE A N 1
ATOM 732 C CA . ILE A 1 89 ? -2.289 11.892 -3.601 1.00 83.88 89 ILE A CA 1
ATOM 733 C C . ILE A 1 89 ? -1.341 13.030 -3.230 1.00 83.88 89 ILE A C 1
ATOM 735 O O . ILE A 1 89 ? -0.215 13.117 -3.728 1.00 83.88 89 ILE A O 1
ATOM 739 N N . ILE A 1 90 ? -1.802 13.908 -2.347 1.00 85.56 90 ILE A N 1
ATOM 740 C CA . ILE A 1 90 ? -0.977 14.990 -1.813 1.00 85.56 90 ILE A CA 1
ATOM 741 C C . ILE A 1 90 ? 0.014 14.456 -0.770 1.00 85.56 90 ILE A C 1
ATOM 743 O O . ILE A 1 90 ? -0.165 13.375 -0.207 1.00 85.56 90 ILE A O 1
ATOM 747 N N . GLU A 1 91 ? 1.056 15.240 -0.480 1.00 88.75 91 GLU A N 1
ATOM 748 C CA . GLU A 1 91 ? 2.110 14.871 0.479 1.00 88.75 91 GLU A CA 1
ATOM 749 C C . GLU A 1 91 ? 1.535 14.410 1.829 1.00 88.75 91 GLU A C 1
ATOM 751 O O . GLU A 1 91 ? 1.997 13.424 2.405 1.00 88.75 91 GLU A O 1
ATOM 756 N N . GLU A 1 92 ? 0.513 15.106 2.332 1.00 88.56 92 GLU A N 1
ATOM 757 C CA . GLU A 1 92 ? -0.102 14.793 3.621 1.00 88.56 92 GLU A CA 1
ATOM 758 C C . GLU A 1 92 ? -0.709 13.383 3.642 1.00 88.56 92 GLU A C 1
ATOM 760 O O . GLU A 1 92 ? -0.465 12.624 4.584 1.00 88.56 92 GLU A O 1
ATOM 765 N N . ASP A 1 93 ? -1.434 13.007 2.590 1.00 86.44 93 ASP A N 1
ATOM 766 C CA . ASP A 1 93 ? -2.064 11.692 2.472 1.00 86.44 93 ASP A CA 1
ATOM 767 C C . ASP A 1 93 ? -1.016 10.595 2.291 1.00 86.44 93 ASP A C 1
ATOM 769 O O . ASP A 1 93 ? -1.114 9.534 2.904 1.00 86.44 93 ASP A O 1
ATOM 773 N N . PHE A 1 94 ? 0.055 10.868 1.541 1.00 88.75 94 PHE A N 1
ATOM 774 C CA . PHE A 1 94 ? 1.186 9.949 1.429 1.00 88.75 94 PHE A CA 1
ATOM 775 C C . PHE A 1 94 ? 1.858 9.697 2.789 1.00 88.75 94 PHE A C 1
ATOM 777 O O . PHE A 1 94 ? 2.136 8.552 3.153 1.00 88.75 94 PHE A O 1
ATOM 784 N N . ILE A 1 95 ? 2.108 10.749 3.575 1.00 90.50 95 ILE A N 1
ATOM 785 C CA . ILE A 1 95 ? 2.705 10.615 4.912 1.00 90.50 95 ILE A CA 1
ATOM 786 C C . ILE A 1 95 ? 1.762 9.838 5.838 1.00 90.50 95 ILE A C 1
ATOM 788 O O . ILE A 1 95 ? 2.207 8.923 6.539 1.00 90.50 95 ILE A O 1
ATOM 792 N N . LYS A 1 96 ? 0.460 10.154 5.834 1.00 89.06 96 LYS A N 1
ATOM 793 C CA . LYS A 1 96 ? -0.551 9.399 6.594 1.00 89.06 96 LYS A CA 1
ATOM 794 C C . LYS A 1 96 ? -0.545 7.922 6.202 1.00 89.06 96 LYS A C 1
ATOM 796 O O . LYS A 1 96 ? -0.521 7.072 7.087 1.00 89.06 96 LYS A O 1
ATOM 801 N N . PHE A 1 97 ? -0.447 7.611 4.908 1.00 88.50 97 PHE A N 1
ATOM 802 C CA . PHE A 1 97 ? -0.468 6.233 4.410 1.00 88.50 97 PHE A CA 1
ATOM 803 C C . PHE A 1 97 ? 0.610 5.391 5.081 1.00 88.50 97 PHE A C 1
ATOM 805 O O . PHE A 1 97 ? 0.336 4.356 5.686 1.00 88.50 97 PHE A O 1
ATOM 812 N N . TRP A 1 98 ? 1.852 5.861 5.014 1.00 89.25 98 TRP A N 1
ATOM 813 C CA . TRP A 1 98 ? 3.011 5.095 5.461 1.00 89.25 98 TRP A CA 1
ATOM 814 C C . TRP A 1 98 ? 3.198 5.091 6.975 1.00 89.25 98 TRP A C 1
ATOM 816 O O . TRP A 1 98 ? 3.665 4.093 7.540 1.00 89.25 98 TRP A O 1
ATOM 826 N N . THR A 1 99 ? 2.791 6.167 7.647 1.00 89.44 99 THR A N 1
ATOM 827 C CA . THR A 1 99 ? 2.767 6.223 9.114 1.00 89.44 99 THR A CA 1
ATOM 828 C C . THR A 1 99 ? 1.735 5.244 9.673 1.00 89.44 99 THR A C 1
ATOM 830 O O . THR A 1 99 ? 2.071 4.446 10.542 1.00 89.44 99 THR A O 1
ATOM 833 N N . ILE A 1 100 ? 0.527 5.180 9.112 1.00 86.75 100 ILE A N 1
ATOM 834 C CA . ILE A 1 100 ? -0.497 4.237 9.577 1.00 86.75 100 ILE A CA 1
ATOM 835 C C . ILE A 1 100 ? -0.132 2.798 9.177 1.00 86.75 100 ILE A C 1
ATOM 837 O O . ILE A 1 100 ? -0.147 1.898 10.022 1.00 86.75 100 ILE A O 1
ATOM 841 N N . LEU A 1 101 ? 0.275 2.560 7.922 1.00 84.94 101 LEU A N 1
ATOM 842 C CA . LEU A 1 101 ? 0.534 1.212 7.395 1.00 84.94 101 LEU A CA 1
ATOM 843 C C . LEU A 1 101 ? 1.781 0.546 7.989 1.00 84.94 101 LEU A C 1
ATOM 845 O O . LEU A 1 101 ? 1.747 -0.642 8.319 1.00 84.94 101 LEU A O 1
ATOM 849 N N . LYS A 1 102 ? 2.887 1.280 8.168 1.00 85.00 102 LYS A N 1
ATOM 850 C CA . LYS A 1 102 ? 4.179 0.704 8.601 1.00 85.00 102 LYS A CA 1
ATOM 851 C C . LYS A 1 102 ? 4.814 1.420 9.801 1.00 85.00 102 LYS A C 1
ATOM 853 O O . LYS A 1 102 ? 5.900 1.032 10.214 1.00 85.00 102 LYS A O 1
ATOM 858 N N . ASN A 1 103 ? 4.137 2.399 10.408 1.00 86.62 103 ASN A N 1
ATOM 859 C CA . ASN A 1 103 ? 4.690 3.199 11.509 1.00 86.62 103 ASN A CA 1
ATOM 860 C C . ASN A 1 103 ? 6.018 3.872 11.120 1.00 86.62 103 ASN A C 1
ATOM 862 O O . ASN A 1 103 ? 6.978 3.884 11.889 1.00 86.62 103 ASN A O 1
ATOM 866 N N . MET A 1 104 ? 6.094 4.364 9.878 1.00 88.38 104 MET A N 1
ATOM 867 C CA . MET A 1 104 ? 7.270 5.078 9.386 1.00 88.38 104 MET A CA 1
ATOM 868 C C . MET A 1 104 ? 7.399 6.463 10.019 1.00 88.38 104 MET A C 1
ATOM 870 O O . MET A 1 104 ? 6.404 7.110 10.343 1.00 88.38 104 MET A O 1
ATOM 874 N N . ASP A 1 105 ? 8.635 6.944 10.130 1.00 90.88 105 ASP A N 1
ATOM 875 C CA . ASP A 1 105 ? 8.911 8.321 10.523 1.00 90.88 105 ASP A CA 1
ATOM 876 C C . ASP A 1 105 ? 8.383 9.324 9.478 1.00 90.88 105 ASP A C 1
ATOM 878 O O . ASP A 1 105 ? 8.613 9.185 8.274 1.00 90.88 105 ASP A O 1
ATOM 882 N N . LYS A 1 106 ? 7.704 10.376 9.952 1.00 91.00 106 LYS A N 1
ATOM 883 C CA . LYS A 1 106 ? 7.088 11.400 9.093 1.00 91.00 106 LYS A CA 1
ATOM 884 C C . LYS A 1 106 ? 8.125 12.154 8.263 1.00 91.00 106 LYS A C 1
ATOM 886 O O . LYS A 1 106 ? 7.854 12.478 7.106 1.00 91.00 106 LYS A O 1
ATOM 891 N N . LEU A 1 107 ? 9.299 12.440 8.835 1.00 89.56 107 LEU A N 1
ATOM 892 C CA . LEU A 1 107 ? 10.358 13.162 8.129 1.00 89.56 107 LEU A CA 1
ATOM 893 C C . LEU A 1 107 ? 10.953 12.299 7.006 1.00 89.56 107 LEU A C 1
ATOM 895 O O . LEU A 1 107 ? 11.185 12.812 5.909 1.00 89.56 107 LEU A O 1
ATOM 899 N N . HIS A 1 108 ? 11.133 10.997 7.238 1.00 89.94 108 HIS A N 1
ATOM 900 C CA . HIS A 1 108 ? 11.509 10.030 6.200 1.00 89.94 108 HIS A CA 1
ATOM 901 C C . HIS A 1 108 ? 10.472 9.945 5.074 1.00 89.94 108 HIS A C 1
ATOM 903 O O . HIS A 1 108 ? 10.842 10.031 3.899 1.00 89.94 108 HIS A O 1
ATOM 909 N N . CYS A 1 109 ? 9.179 9.850 5.406 1.00 89.44 109 CYS A N 1
ATOM 910 C CA . CYS A 1 109 ? 8.104 9.834 4.408 1.00 89.44 109 CYS A CA 1
ATOM 911 C C . CYS A 1 109 ? 8.108 11.106 3.551 1.00 89.44 109 CYS A C 1
ATOM 913 O O . CYS A 1 109 ? 8.100 11.010 2.326 1.00 89.44 109 CYS A O 1
ATOM 915 N N . ARG A 1 110 ? 8.203 12.288 4.174 1.00 90.56 110 ARG A N 1
ATOM 916 C CA . ARG A 1 110 ? 8.274 13.574 3.461 1.00 90.56 110 ARG A CA 1
ATOM 917 C C . ARG A 1 110 ? 9.468 13.640 2.512 1.00 90.56 110 ARG A C 1
ATOM 919 O O . ARG A 1 110 ? 9.316 13.987 1.344 1.00 90.56 110 ARG A O 1
ATOM 926 N N . ARG A 1 111 ? 10.664 13.283 2.996 1.00 89.50 111 ARG A N 1
ATOM 927 C CA . ARG A 1 111 ? 11.884 13.263 2.170 1.00 89.50 111 ARG A CA 1
ATOM 928 C C . ARG A 1 111 ? 11.739 12.316 0.983 1.00 89.50 111 ARG A C 1
ATOM 930 O O . ARG A 1 111 ? 12.159 12.660 -0.117 1.00 89.50 111 ARG A O 1
ATOM 937 N N . SER A 1 112 ? 11.136 11.152 1.204 1.00 88.25 112 SER A N 1
ATOM 938 C CA . SER A 1 112 ? 10.913 10.160 0.155 1.00 88.25 112 SER A CA 1
ATOM 939 C C . SER A 1 112 ? 9.900 10.639 -0.882 1.00 88.25 112 SER A C 1
ATOM 941 O O . SER A 1 112 ? 10.158 10.480 -2.070 1.00 88.25 112 SER A O 1
ATOM 943 N N . PHE A 1 113 ? 8.804 11.278 -0.456 1.00 87.81 113 PHE A N 1
ATOM 944 C CA . PHE A 1 113 ? 7.812 11.876 -1.354 1.00 87.81 113 PHE A CA 1
ATOM 945 C C . PHE A 1 113 ? 8.469 12.888 -2.301 1.00 87.81 113 PHE A C 1
ATOM 947 O O . PHE A 1 113 ? 8.427 12.717 -3.515 1.00 87.81 113 PHE A O 1
ATOM 954 N N . ILE A 1 114 ? 9.198 13.861 -1.745 1.00 86.38 114 ILE A N 1
ATOM 955 C CA . ILE A 1 114 ? 9.890 14.897 -2.527 1.00 86.38 114 ILE A CA 1
ATOM 956 C C . ILE A 1 114 ? 10.950 14.290 -3.454 1.00 86.38 114 ILE A C 1
ATOM 958 O O . ILE A 1 114 ? 11.122 14.745 -4.577 1.00 86.38 114 ILE A O 1
ATOM 962 N N . ARG A 1 115 ? 11.697 13.280 -2.999 1.00 84.50 115 ARG A N 1
ATOM 963 C CA . ARG A 1 115 ? 12.836 12.743 -3.757 1.00 84.50 115 ARG A CA 1
ATOM 964 C C . ARG A 1 115 ? 12.435 11.760 -4.855 1.00 84.50 115 ARG A C 1
ATOM 966 O O . ARG A 1 115 ? 13.143 11.658 -5.853 1.00 84.50 115 ARG A O 1
ATOM 973 N N . HIS A 1 116 ? 11.367 10.997 -4.643 1.00 83.25 116 HIS A N 1
ATOM 974 C CA . HIS A 1 116 ? 11.046 9.831 -5.467 1.00 83.25 116 HIS A CA 1
ATOM 975 C C . HIS A 1 116 ? 9.683 9.922 -6.160 1.00 83.25 116 HIS A C 1
ATOM 977 O O . HIS A 1 116 ? 9.458 9.185 -7.113 1.00 83.25 116 HIS A O 1
ATOM 983 N N . PHE A 1 117 ? 8.803 10.836 -5.746 1.00 81.50 117 PHE A N 1
ATOM 984 C CA . PHE A 1 117 ? 7.435 10.957 -6.258 1.00 81.50 117 PHE A CA 1
ATOM 985 C C . PHE A 1 117 ? 7.174 12.388 -6.775 1.00 81.50 117 PHE A C 1
ATOM 987 O O . PHE A 1 117 ? 6.296 13.093 -6.293 1.00 81.50 117 PHE A O 1
ATOM 994 N N . LEU A 1 118 ? 7.993 12.826 -7.744 1.00 63.16 118 LEU A N 1
ATOM 995 C CA . LEU A 1 118 ? 8.052 14.206 -8.269 1.00 63.16 118 LEU A CA 1
ATOM 996 C C . LEU A 1 118 ? 6.932 14.581 -9.265 1.00 63.16 118 LEU A C 1
ATOM 998 O O . LEU A 1 118 ? 6.651 15.762 -9.450 1.00 63.16 118 LEU A O 1
ATOM 1002 N N . ASN A 1 119 ? 6.300 13.596 -9.907 1.00 67.12 119 ASN A N 1
ATOM 1003 C CA . ASN A 1 119 ? 5.098 13.786 -10.733 1.00 67.12 119 ASN A CA 1
ATOM 1004 C C . ASN A 1 119 ? 3.846 13.702 -9.849 1.00 67.12 119 ASN A C 1
ATOM 1006 O O . ASN A 1 119 ? 3.954 13.124 -8.767 1.00 67.12 119 ASN A O 1
ATOM 1010 N N . PRO A 1 120 ? 2.666 14.219 -10.266 1.00 73.44 120 PRO A N 1
ATOM 1011 C CA . PRO A 1 120 ? 1.444 14.045 -9.488 1.00 73.44 120 PRO A CA 1
ATOM 1012 C C . PRO A 1 120 ? 1.211 12.554 -9.243 1.00 73.44 120 PRO A C 1
ATOM 1014 O O . PRO A 1 120 ? 0.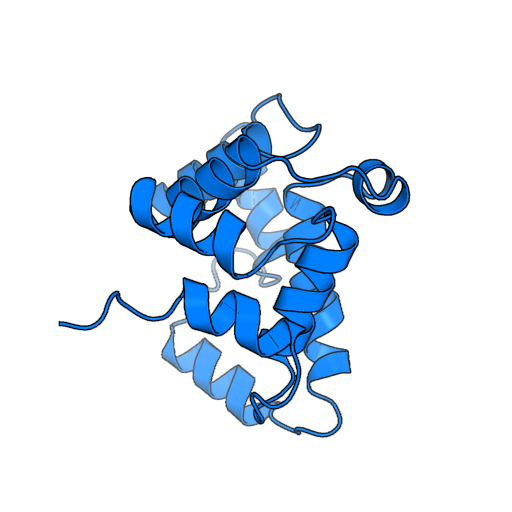812 11.807 -10.137 1.00 73.44 120 PRO A O 1
ATOM 1017 N N . LEU A 1 121 ? 1.531 12.126 -8.023 1.00 83.62 121 LEU A N 1
ATOM 1018 C CA . LEU A 1 121 ? 1.318 10.774 -7.558 1.00 83.62 121 LEU A CA 1
ATOM 1019 C C . LEU A 1 121 ? -0.185 10.583 -7.529 1.00 83.62 121 LEU A C 1
ATOM 1021 O O . LEU A 1 121 ? -0.869 11.294 -6.811 1.00 83.62 121 LEU A O 1
ATOM 1025 N N . THR A 1 122 ? -0.715 9.664 -8.314 1.00 85.56 122 THR A N 1
ATOM 1026 C CA . THR A 1 122 ? -2.141 9.334 -8.292 1.00 85.56 122 THR A CA 1
ATOM 1027 C C . THR A 1 122 ? -2.326 7.983 -7.627 1.00 85.56 122 THR A C 1
ATOM 1029 O O . THR A 1 122 ? -1.398 7.179 -7.559 1.00 85.56 122 THR A O 1
ATOM 1032 N N . MET A 1 123 ? -3.541 7.683 -7.173 1.00 81.19 123 MET A N 1
ATOM 1033 C CA . MET A 1 123 ? -3.841 6.345 -6.653 1.00 81.19 123 MET A CA 1
ATOM 1034 C C . MET A 1 123 ? -3.617 5.247 -7.708 1.00 81.19 123 MET A C 1
ATOM 1036 O O . MET A 1 123 ? -3.246 4.129 -7.359 1.00 81.19 123 MET A O 1
ATOM 1040 N N . ALA A 1 124 ? -3.799 5.569 -8.994 1.00 81.81 124 ALA A N 1
ATOM 1041 C CA . ALA A 1 124 ? -3.511 4.660 -10.098 1.00 81.81 124 ALA A CA 1
ATOM 1042 C C . ALA A 1 124 ? -2.002 4.416 -10.261 1.00 81.81 124 ALA A C 1
ATOM 1044 O O . ALA A 1 124 ? -1.577 3.266 -10.274 1.00 81.81 124 ALA A O 1
ATOM 1045 N N . SER A 1 125 ? -1.179 5.470 -10.308 1.00 83.56 125 SER A N 1
ATOM 1046 C CA . SER A 1 125 ? 0.278 5.301 -10.416 1.00 83.56 125 SER A CA 1
ATOM 1047 C C . SER A 1 125 ? 0.871 4.640 -9.171 1.00 83.56 125 SER A C 1
ATOM 1049 O O . SER A 1 125 ? 1.773 3.822 -9.285 1.00 83.56 125 SER A O 1
ATOM 1051 N N . PHE A 1 126 ? 0.325 4.933 -7.990 1.00 85.94 126 PHE A N 1
ATOM 1052 C CA . PHE A 1 126 ? 0.763 4.316 -6.742 1.00 85.94 126 PHE A CA 1
ATOM 1053 C C . PHE A 1 126 ? 0.402 2.824 -6.668 1.00 85.94 126 PHE A C 1
ATOM 1055 O O . PHE A 1 126 ? 1.163 2.032 -6.121 1.00 85.94 126 PHE A O 1
ATOM 1062 N N . LEU A 1 127 ? -0.722 2.408 -7.264 1.00 86.31 127 LEU A N 1
ATOM 1063 C CA . LEU A 1 127 ? -1.042 0.991 -7.452 1.00 86.31 127 LEU A CA 1
ATOM 1064 C C . LEU A 1 127 ? -0.015 0.320 -8.369 1.00 86.31 127 LEU A C 1
ATOM 1066 O O . LEU A 1 127 ? 0.484 -0.748 -8.020 1.00 86.31 127 LEU A O 1
ATOM 1070 N N . GLU A 1 128 ? 0.317 0.936 -9.507 1.00 85.94 128 GLU A N 1
ATOM 1071 C CA . GLU A 1 128 ? 1.326 0.392 -10.427 1.00 85.94 128 GLU A CA 1
ATOM 1072 C C . GLU A 1 128 ? 2.707 0.290 -9.767 1.00 85.94 128 GLU A C 1
ATOM 1074 O O . GLU A 1 128 ? 3.390 -0.711 -9.963 1.00 85.94 128 GLU A O 1
ATOM 1079 N N . ASP A 1 129 ? 3.079 1.247 -8.909 1.00 85.81 129 ASP A N 1
ATOM 1080 C CA . ASP A 1 129 ? 4.299 1.179 -8.095 1.00 85.81 129 ASP A CA 1
ATOM 1081 C C . ASP A 1 129 ? 4.335 -0.079 -7.206 1.00 85.81 129 ASP A C 1
ATOM 1083 O O . ASP A 1 129 ? 5.357 -0.762 -7.117 1.00 85.81 129 ASP A O 1
ATOM 1087 N N . PHE A 1 130 ? 3.211 -0.435 -6.574 1.00 85.81 130 PHE A N 1
ATOM 1088 C CA . PHE A 1 130 ? 3.107 -1.653 -5.764 1.00 85.81 130 PHE A CA 1
ATOM 1089 C C . PHE A 1 130 ? 3.086 -2.928 -6.606 1.00 85.81 130 PHE A C 1
ATOM 1091 O O . PHE A 1 130 ? 3.679 -3.929 -6.199 1.00 85.81 130 PHE A O 1
ATOM 1098 N N . VAL A 1 131 ? 2.393 -2.912 -7.750 1.00 85.75 131 VAL A N 1
ATOM 1099 C CA . VAL A 1 131 ? 2.369 -4.051 -8.675 1.00 85.75 131 VAL A CA 1
ATOM 1100 C C . VAL A 1 131 ? 3.774 -4.336 -9.164 1.00 85.75 131 VAL A C 1
ATOM 1102 O O . VAL A 1 131 ? 4.217 -5.471 -9.022 1.00 85.75 131 VAL A O 1
ATOM 1105 N N . ALA A 1 132 ? 4.491 -3.324 -9.642 1.00 83.31 132 ALA A N 1
ATOM 1106 C CA . ALA A 1 132 ? 5.859 -3.478 -10.106 1.00 83.31 132 ALA A CA 1
ATOM 1107 C C . ALA A 1 132 ? 6.763 -4.028 -8.988 1.00 83.31 132 ALA A C 1
ATOM 1109 O O . ALA A 1 132 ? 7.361 -5.093 -9.145 1.00 83.31 132 ALA A O 1
ATOM 1110 N N . PHE A 1 133 ? 6.725 -3.399 -7.805 1.00 82.81 133 PHE A N 1
ATOM 1111 C CA . PHE A 1 133 ? 7.534 -3.799 -6.650 1.00 82.81 133 PHE A CA 1
ATOM 1112 C C . PHE A 1 133 ? 7.328 -5.255 -6.201 1.00 82.81 133 PHE A C 1
ATOM 1114 O O . PHE A 1 133 ? 8.269 -5.890 -5.730 1.00 82.81 133 PHE A O 1
ATOM 1121 N N . LEU A 1 134 ? 6.107 -5.784 -6.307 1.00 79.12 134 LEU A N 1
ATOM 1122 C CA . LEU A 1 134 ? 5.776 -7.144 -5.865 1.00 79.12 134 LEU A CA 1
ATOM 1123 C C . LEU A 1 134 ? 5.783 -8.183 -6.995 1.00 79.12 134 LEU A C 1
ATOM 1125 O O . LEU A 1 134 ? 5.639 -9.374 -6.710 1.00 79.12 134 LEU A O 1
ATOM 1129 N N . SER A 1 135 ? 5.918 -7.750 -8.250 1.00 77.75 135 SER A N 1
ATOM 1130 C CA . SER A 1 135 ? 5.845 -8.628 -9.425 1.00 77.75 135 SER A CA 1
ATOM 1131 C C . SER A 1 135 ? 7.190 -8.826 -10.116 1.00 77.75 135 SER A C 1
ATOM 1133 O O . SER A 1 135 ? 7.398 -9.885 -10.706 1.00 77.75 135 SER A O 1
ATOM 1135 N N . TYR A 1 136 ? 8.103 -7.854 -10.036 1.00 71.25 136 TYR A N 1
ATOM 1136 C CA . TYR A 1 136 ? 9.410 -7.926 -10.687 1.00 71.25 136 TYR A CA 1
ATOM 1137 C C . TYR A 1 136 ? 10.530 -8.094 -9.652 1.00 71.25 136 TYR A C 1
ATOM 1139 O O . TYR A 1 136 ? 10.639 -7.333 -8.695 1.00 71.25 136 TYR A O 1
ATOM 1147 N N . ASN A 1 137 ? 11.387 -9.101 -9.850 1.00 60.84 137 ASN A N 1
ATOM 1148 C CA . ASN A 1 137 ? 12.572 -9.331 -8.999 1.00 60.84 137 ASN A CA 1
ATOM 1149 C C . ASN A 1 137 ? 13.719 -8.364 -9.302 1.00 60.84 137 ASN A C 1
ATOM 1151 O O . ASN A 1 137 ? 14.640 -8.174 -8.508 1.00 60.84 137 ASN A O 1
ATOM 1155 N N . ASP A 1 138 ? 13.657 -7.797 -10.492 1.00 59.91 138 ASP A N 1
ATOM 1156 C CA . ASP A 1 138 ? 14.704 -7.033 -11.110 1.00 59.91 138 ASP A CA 1
ATOM 1157 C C . ASP A 1 138 ? 14.338 -5.559 -10.929 1.00 59.91 138 ASP A C 1
ATOM 1159 O O . ASP A 1 138 ? 13.485 -5.029 -11.637 1.00 59.91 138 ASP A O 1
ATOM 1163 N N . PHE A 1 139 ? 14.944 -4.904 -9.930 1.00 61.31 139 PHE A N 1
ATOM 1164 C CA . PHE A 1 139 ? 14.723 -3.493 -9.562 1.00 61.31 139 PHE A CA 1
ATOM 1165 C C . PHE A 1 139 ? 15.214 -2.498 -10.640 1.00 61.31 139 PHE A C 1
ATOM 1167 O O . PHE A 1 139 ? 15.836 -1.485 -10.320 1.00 61.31 139 PHE A O 1
ATOM 1174 N N . PHE A 1 140 ? 15.013 -2.800 -11.922 1.00 59.72 140 PHE A N 1
ATOM 1175 C CA . PHE A 1 140 ? 15.484 -1.999 -13.050 1.00 59.72 140 PHE A CA 1
ATOM 1176 C C . PHE A 1 140 ? 14.458 -0.968 -13.522 1.00 59.72 140 PHE A C 1
ATOM 1178 O O . PHE A 1 140 ? 14.829 -0.055 -14.257 1.00 59.72 140 PHE A O 1
ATOM 1185 N N . ASP A 1 141 ? 13.195 -1.075 -13.099 1.00 70.00 141 ASP A N 1
ATOM 1186 C CA . ASP A 1 141 ? 12.168 -0.087 -13.422 1.00 70.00 141 ASP A CA 1
ATOM 1187 C C . ASP A 1 141 ? 11.988 0.969 -12.308 1.00 70.00 141 ASP A C 1
ATOM 1189 O O . ASP A 1 141 ? 12.278 0.755 -11.121 1.00 70.00 141 ASP A O 1
ATOM 1193 N N . GLU A 1 142 ? 11.545 2.161 -12.715 1.00 72.56 142 GLU A N 1
ATOM 1194 C CA . GLU A 1 142 ? 11.396 3.324 -11.835 1.00 72.56 142 GLU A CA 1
ATOM 1195 C C . GLU A 1 142 ? 10.347 3.088 -10.734 1.00 72.56 142 GLU A C 1
ATOM 1197 O O . GLU A 1 142 ? 10.559 3.482 -9.585 1.00 72.56 142 GLU A O 1
ATOM 1202 N N . ASN A 1 143 ? 9.259 2.389 -11.056 1.00 76.06 143 ASN A N 1
ATOM 1203 C CA . ASN A 1 143 ? 8.114 2.148 -10.177 1.00 76.06 143 ASN A CA 1
ATOM 1204 C C . ASN A 1 143 ? 8.498 1.223 -9.005 1.00 76.06 143 ASN A C 1
ATOM 1206 O O . ASN A 1 143 ? 8.315 1.562 -7.831 1.00 76.06 143 ASN A O 1
ATOM 1210 N N . THR A 1 144 ? 9.159 0.107 -9.313 1.00 73.44 144 THR A N 1
ATOM 1211 C CA . THR A 1 144 ? 9.744 -0.837 -8.352 1.00 73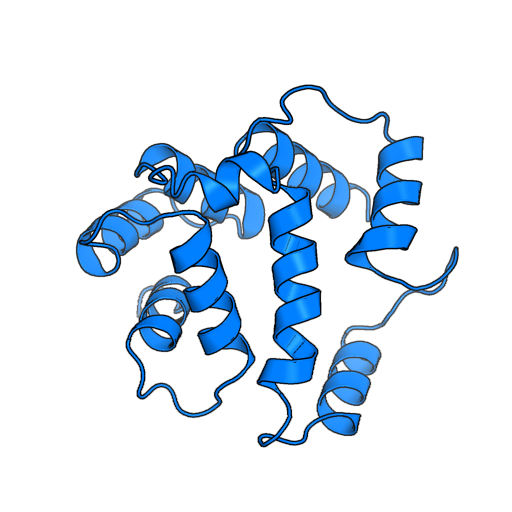.44 144 THR A CA 1
ATOM 1212 C C . THR A 1 144 ? 10.751 -0.140 -7.431 1.00 73.44 144 THR A C 1
ATOM 1214 O O . THR A 1 144 ? 10.772 -0.348 -6.211 1.00 73.44 144 THR A O 1
ATOM 1217 N N . THR A 1 145 ? 11.568 0.754 -7.993 1.00 78.06 145 THR A N 1
ATOM 1218 C CA . THR A 1 145 ? 12.633 1.455 -7.264 1.00 78.06 145 THR A CA 1
ATOM 1219 C C . THR A 1 145 ? 12.094 2.461 -6.242 1.00 78.06 145 THR A C 1
ATOM 1221 O O . THR A 1 145 ? 12.676 2.612 -5.161 1.00 78.06 145 THR A O 1
ATOM 1224 N N . ARG A 1 146 ? 10.977 3.138 -6.532 1.00 81.81 146 ARG A N 1
ATOM 1225 C CA . ARG A 1 146 ? 10.374 4.142 -5.637 1.00 81.81 146 ARG A CA 1
ATOM 1226 C C . ARG A 1 146 ? 9.914 3.540 -4.310 1.00 81.81 146 ARG A C 1
ATOM 1228 O O . ARG A 1 146 ? 10.319 4.017 -3.246 1.00 81.81 146 ARG A O 1
ATOM 1235 N N . VAL A 1 147 ? 9.117 2.470 -4.362 1.00 82.06 147 VAL A N 1
ATOM 1236 C CA . VAL A 1 147 ? 8.612 1.783 -3.156 1.00 82.06 147 VAL A CA 1
ATOM 1237 C C . VAL A 1 147 ? 9.759 1.120 -2.401 1.00 82.06 147 VAL A C 1
ATOM 1239 O O . VAL A 1 147 ? 9.846 1.232 -1.177 1.00 82.06 147 VAL A O 1
ATOM 1242 N N . HIS A 1 148 ? 10.701 0.509 -3.117 1.00 81.25 148 HIS A N 1
ATOM 1243 C CA . HIS A 1 148 ? 11.880 -0.091 -2.505 1.00 81.25 148 HIS A CA 1
ATOM 1244 C C . HIS A 1 148 ? 12.729 0.924 -1.721 1.00 81.25 148 HIS A C 1
ATOM 1246 O O . HIS A 1 148 ? 13.084 0.668 -0.569 1.00 81.25 148 HIS A O 1
ATOM 1252 N N . ASN A 1 149 ? 13.027 2.092 -2.299 1.00 81.50 149 ASN A N 1
ATOM 1253 C CA . ASN A 1 149 ? 13.820 3.132 -1.633 1.00 81.50 149 ASN A CA 1
ATOM 1254 C C . ASN A 1 149 ? 13.125 3.708 -0.398 1.00 81.50 149 ASN A C 1
ATOM 1256 O O . ASN A 1 149 ? 13.791 4.023 0.585 1.00 81.50 149 ASN A O 1
ATOM 1260 N N . LEU A 1 150 ? 11.797 3.803 -0.424 1.00 84.50 150 LEU A N 1
ATOM 1261 C CA . LEU A 1 150 ? 11.018 4.202 0.740 1.00 84.50 150 LEU A CA 1
ATOM 1262 C C . LEU A 1 150 ? 11.076 3.151 1.860 1.00 84.50 150 LEU A C 1
ATOM 1264 O O . LEU A 1 150 ? 11.164 3.504 3.038 1.00 84.50 150 LEU A O 1
ATOM 1268 N N . LEU A 1 151 ? 10.996 1.865 1.503 1.00 83.62 151 LEU A N 1
ATOM 1269 C CA . LEU A 1 151 ? 10.989 0.754 2.457 1.00 83.62 151 LEU A CA 1
ATOM 1270 C C . LEU A 1 151 ? 12.375 0.419 3.010 1.00 83.62 151 LEU A C 1
ATOM 1272 O O . LEU A 1 151 ? 12.441 -0.202 4.079 1.00 83.62 151 LEU A O 1
ATOM 1276 N N . LYS A 1 152 ? 13.445 0.810 2.310 1.00 78.94 152 LYS A N 1
ATOM 1277 C CA . LYS A 1 152 ? 14.817 0.694 2.796 1.00 78.94 152 LYS A CA 1
ATOM 1278 C C . LYS A 1 152 ? 14.966 1.464 4.113 1.00 78.94 152 LYS A C 1
ATOM 1280 O O . LYS A 1 152 ? 14.553 2.622 4.192 1.00 78.94 152 LYS A O 1
ATOM 1285 N N . PRO A 1 153 ? 15.566 0.852 5.149 1.00 59.34 153 PRO A N 1
ATOM 1286 C CA . PRO A 1 153 ? 15.923 1.585 6.353 1.00 59.34 153 PRO A CA 1
ATOM 1287 C C . PRO A 1 153 ? 16.819 2.773 5.976 1.00 59.34 153 PRO A C 1
ATOM 1289 O O . PRO A 1 153 ? 17.669 2.610 5.091 1.00 59.34 153 PRO A O 1
ATOM 1292 N N . PRO A 1 154 ? 16.684 3.943 6.626 1.00 56.84 154 PRO A N 1
ATOM 1293 C CA . PRO A 1 154 ? 17.712 4.967 6.519 1.00 56.84 154 PRO A CA 1
ATOM 1294 C C . PRO A 1 154 ? 19.041 4.313 6.909 1.00 56.84 154 PRO A C 1
ATOM 1296 O O . PRO A 1 154 ? 19.129 3.673 7.960 1.00 56.84 154 PRO A O 1
ATOM 1299 N N . GLY A 1 155 ? 20.026 4.378 6.008 1.00 52.91 155 GLY A N 1
ATOM 1300 C CA . GLY A 1 155 ? 21.340 3.784 6.232 1.00 52.91 155 GLY A CA 1
ATOM 1301 C C . GLY A 1 155 ? 21.884 4.225 7.588 1.00 52.91 155 GLY A C 1
ATOM 1302 O O . GLY A 1 155 ? 21.813 5.410 7.917 1.00 52.91 155 GLY A O 1
ATOM 1303 N N . LYS A 1 156 ? 22.344 3.253 8.378 1.00 33.97 156 LYS A N 1
ATOM 1304 C CA . LYS A 1 156 ? 23.215 3.527 9.520 1.00 33.97 156 LYS A CA 1
ATOM 1305 C C . LYS A 1 156 ? 24.535 4.099 9.026 1.00 33.97 156 LYS A C 1
ATOM 1307 O O . LYS A 1 156 ? 24.992 3.629 7.959 1.00 33.97 156 LYS A O 1
#